Protein AF-A0A2W5YEX3-F1 (afd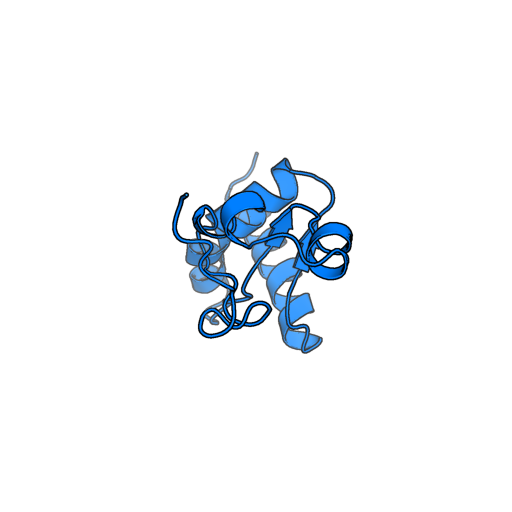b_monomer_lite)

Sequence (97 aa):
MSKEASLRQASRHLGDVLDAGADCLVTPRPLCHLNLDLQQPLAAKVVSRQLGLSGAVPS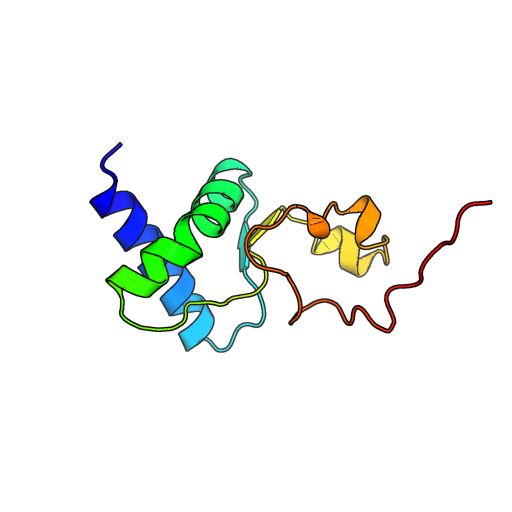PAPRLALRLDPEQLGMSKHVVRPASVIDWSTAVVAARA

Radius of gyration: 14.34 Å; chains: 1; bounding box: 40×33×37 Å

Structure (mmCIF, N/CA/C/O backbone):
data_AF-A0A2W5YEX3-F1
#
_entry.id   AF-A0A2W5YEX3-F1
#
loop_
_atom_site.group_PDB
_atom_site.id
_atom_site.type_symbol
_atom_site.label_atom_id
_atom_site.label_alt_id
_atom_site.label_comp_id
_atom_site.label_asym_id
_atom_site.label_entity_id
_atom_site.label_seq_id
_atom_site.pdbx_PDB_ins_code
_atom_site.Cartn_x
_atom_site.Cartn_y
_atom_site.Cartn_z
_atom_site.occupancy
_atom_site.B_iso_or_equiv
_atom_site.auth_seq_id
_atom_site.auth_comp_id
_atom_site.auth_asym_id
_atom_site.auth_atom_id
_atom_site.pdbx_PDB_model_num
ATOM 1 N N . MET A 1 1 ? 21.020 1.907 -1.509 1.00 60.69 1 MET A N 1
ATOM 2 C CA . MET A 1 1 ? 19.851 1.110 -1.954 1.00 60.69 1 MET A CA 1
ATOM 3 C C . MET A 1 1 ? 19.669 1.307 -3.453 1.00 60.69 1 MET A C 1
ATOM 5 O O . MET A 1 1 ? 19.691 2.452 -3.885 1.00 60.69 1 MET A O 1
ATOM 9 N N . SER A 1 2 ? 19.518 0.238 -4.244 1.00 85.75 2 SER A N 1
ATOM 10 C CA . SER A 1 2 ? 19.244 0.369 -5.685 1.00 85.75 2 SER A CA 1
ATOM 11 C C . SER A 1 2 ? 17.784 0.771 -5.909 1.00 85.75 2 SER A C 1
ATOM 13 O O . SER A 1 2 ? 16.868 0.053 -5.501 1.00 85.75 2 SER A O 1
ATOM 15 N N . LYS A 1 3 ? 17.567 1.927 -6.548 1.00 85.19 3 LYS A N 1
ATOM 16 C CA . LYS A 1 3 ? 16.227 2.458 -6.848 1.00 85.19 3 LYS A CA 1
ATOM 17 C C . LYS A 1 3 ? 15.425 1.500 -7.729 1.00 85.19 3 LYS A C 1
ATOM 19 O O . LYS A 1 3 ? 14.244 1.291 -7.480 1.00 85.19 3 LYS A O 1
ATOM 24 N N . GLU A 1 4 ? 16.069 0.886 -8.718 1.00 87.19 4 GLU A N 1
ATOM 25 C CA . GLU A 1 4 ? 15.420 -0.061 -9.627 1.00 87.19 4 GLU A CA 1
ATOM 26 C C . GLU A 1 4 ? 14.953 -1.322 -8.892 1.00 87.19 4 GLU A C 1
ATOM 28 O O . GLU A 1 4 ? 13.800 -1.726 -9.030 1.00 87.19 4 GLU A O 1
ATOM 33 N N . ALA A 1 5 ? 15.817 -1.908 -8.058 1.00 88.25 5 ALA A N 1
ATOM 34 C CA . ALA A 1 5 ? 15.464 -3.094 -7.280 1.00 88.25 5 ALA A CA 1
ATOM 35 C C . ALA A 1 5 ? 14.293 -2.811 -6.325 1.00 88.25 5 ALA A C 1
ATOM 37 O O . ALA A 1 5 ? 13.368 -3.615 -6.219 1.00 88.25 5 ALA A O 1
ATOM 38 N N . SER A 1 6 ? 14.291 -1.631 -5.692 1.00 87.56 6 SER A N 1
ATOM 39 C CA . SER A 1 6 ? 13.190 -1.188 -4.833 1.00 87.56 6 SER A CA 1
ATOM 40 C C . SER A 1 6 ? 11.874 -1.058 -5.601 1.00 87.56 6 SER A C 1
ATOM 42 O O . SER A 1 6 ? 10.847 -1.545 -5.135 1.00 87.56 6 SER A O 1
ATOM 44 N N . LEU A 1 7 ? 11.903 -0.442 -6.787 1.00 89.38 7 LEU A N 1
ATOM 45 C CA . LEU A 1 7 ? 10.713 -0.271 -7.621 1.00 89.38 7 LEU A CA 1
ATOM 46 C C . LEU A 1 7 ? 10.175 -1.611 -8.125 1.00 89.38 7 LEU A C 1
ATOM 48 O O . LEU A 1 7 ? 8.964 -1.818 -8.102 1.00 89.38 7 LEU A O 1
ATOM 52 N N . ARG A 1 8 ? 11.049 -2.543 -8.525 1.00 88.25 8 ARG A N 1
ATOM 53 C CA . ARG A 1 8 ? 10.640 -3.900 -8.920 1.00 88.25 8 ARG A CA 1
ATOM 54 C C . ARG A 1 8 ? 9.985 -4.650 -7.762 1.00 88.25 8 ARG A C 1
ATOM 56 O O . ARG A 1 8 ? 8.934 -5.252 -7.956 1.00 88.25 8 ARG A O 1
ATOM 63 N N . GLN A 1 9 ? 10.562 -4.577 -6.561 1.00 88.75 9 GLN A N 1
ATOM 64 C CA . GLN A 1 9 ? 9.991 -5.215 -5.374 1.00 88.75 9 GLN A CA 1
ATOM 65 C C . GLN A 1 9 ? 8.617 -4.627 -5.020 1.00 88.75 9 GLN A C 1
ATOM 67 O O . GLN A 1 9 ? 7.669 -5.378 -4.801 1.00 88.75 9 GLN A O 1
ATOM 72 N N . ALA A 1 10 ? 8.487 -3.296 -5.009 1.00 87.81 10 ALA A N 1
ATOM 73 C CA . ALA A 1 10 ? 7.214 -2.630 -4.744 1.00 87.81 10 ALA A CA 1
ATOM 74 C C . ALA A 1 10 ? 6.151 -2.996 -5.788 1.00 87.81 10 ALA A C 1
ATOM 76 O O . ALA A 1 10 ? 5.030 -3.345 -5.429 1.00 87.81 10 ALA A O 1
ATOM 77 N N . SER A 1 11 ? 6.524 -2.987 -7.071 1.00 87.06 11 SER A N 1
ATOM 78 C CA . SER A 1 11 ? 5.617 -3.338 -8.167 1.00 87.06 11 SER A CA 1
ATOM 79 C C . SER A 1 11 ? 5.120 -4.776 -8.061 1.00 87.06 11 SER A C 1
ATOM 81 O O . SER A 1 11 ? 3.942 -5.021 -8.285 1.00 87.06 11 SER A O 1
ATOM 83 N N . ARG A 1 12 ? 5.999 -5.715 -7.689 1.00 89.12 12 ARG A N 1
ATOM 84 C CA . ARG A 1 12 ? 5.630 -7.118 -7.495 1.00 89.12 12 ARG A CA 1
ATOM 85 C C . ARG A 1 12 ? 4.639 -7.282 -6.348 1.00 89.12 12 ARG A C 1
ATOM 87 O O . ARG A 1 12 ? 3.579 -7.843 -6.561 1.00 89.12 12 ARG A O 1
ATOM 94 N N . HIS A 1 13 ? 4.940 -6.739 -5.167 1.00 88.31 13 HIS A N 1
ATOM 95 C CA . HIS A 1 13 ? 4.043 -6.875 -4.014 1.00 88.31 13 HIS A CA 1
ATOM 96 C C . HIS A 1 13 ? 2.672 -6.236 -4.249 1.00 88.31 13 HIS A C 1
ATOM 98 O O . HIS A 1 13 ? 1.661 -6.819 -3.883 1.00 88.31 13 HIS A O 1
ATOM 104 N N . LEU A 1 14 ? 2.625 -5.057 -4.874 1.00 86.56 14 LEU A N 1
ATOM 105 C CA . LEU A 1 14 ? 1.358 -4.415 -5.236 1.00 86.56 14 LEU A CA 1
ATOM 106 C C . LEU A 1 14 ? 0.632 -5.190 -6.346 1.00 86.56 14 LEU A C 1
ATOM 108 O O . LEU A 1 14 ? -0.593 -5.260 -6.352 1.00 86.56 14 LEU A O 1
ATOM 112 N N . GLY A 1 15 ? 1.384 -5.785 -7.271 1.00 86.12 15 GLY A N 1
ATOM 113 C CA . GLY A 1 15 ? 0.847 -6.641 -8.320 1.00 86.12 15 GLY A CA 1
ATOM 114 C C . GLY A 1 15 ? 0.155 -7.880 -7.757 1.00 86.12 15 GLY A C 1
ATOM 115 O O . GLY A 1 15 ? -1.018 -8.097 -8.038 1.00 86.12 15 GLY A O 1
ATOM 116 N N . ASP A 1 16 ? 0.852 -8.614 -6.888 1.00 87.25 16 ASP A N 1
ATOM 117 C CA . ASP A 1 16 ? 0.359 -9.841 -6.254 1.00 87.25 16 ASP A CA 1
ATOM 118 C C . ASP A 1 16 ? -0.946 -9.593 -5.472 1.00 87.25 16 ASP A C 1
ATOM 120 O O . ASP A 1 16 ? -1.867 -10.403 -5.511 1.00 87.25 16 ASP A O 1
ATOM 124 N N . VAL A 1 17 ? -1.052 -8.451 -4.782 1.00 84.19 17 VAL A N 1
ATOM 125 C CA . VAL A 1 17 ? -2.240 -8.075 -3.992 1.00 84.19 17 VAL A CA 1
ATOM 126 C C . VAL A 1 17 ? -3.447 -7.789 -4.892 1.00 84.19 17 VAL A C 1
ATOM 128 O O . VAL A 1 17 ? -4.552 -8.243 -4.601 1.00 84.19 17 VAL A O 1
ATOM 131 N N . LEU A 1 18 ? -3.241 -7.074 -6.001 1.00 81.88 18 LEU A N 1
ATOM 132 C CA . LEU A 1 18 ? -4.288 -6.829 -6.998 1.00 81.88 18 LEU A CA 1
ATOM 133 C C . LEU A 1 18 ? -4.733 -8.118 -7.686 1.00 81.88 18 LEU A C 1
ATOM 135 O O . LEU A 1 18 ? -5.927 -8.325 -7.876 1.00 81.88 18 LEU A O 1
ATOM 139 N N . ASP A 1 19 ? -3.781 -8.975 -8.053 1.00 84.50 19 ASP A N 1
ATOM 140 C CA . ASP A 1 19 ? -4.060 -10.231 -8.752 1.00 84.50 19 ASP A CA 1
ATOM 141 C C . ASP A 1 19 ? -4.802 -11.217 -7.828 1.00 84.50 19 ASP A C 1
ATOM 143 O O . ASP A 1 19 ? -5.593 -12.035 -8.293 1.00 84.50 19 ASP A O 1
ATOM 147 N N . ALA A 1 20 ? -4.615 -11.087 -6.509 1.00 84.94 20 ALA A N 1
ATOM 148 C CA . ALA A 1 20 ? -5.391 -11.780 -5.483 1.00 84.94 20 ALA A CA 1
ATOM 149 C C . ALA A 1 20 ? -6.780 -11.161 -5.211 1.00 84.94 20 ALA A C 1
ATOM 151 O O . ALA A 1 20 ? -7.534 -11.708 -4.408 1.00 84.94 20 ALA A O 1
ATOM 152 N N . GLY A 1 21 ? -7.126 -10.033 -5.845 1.00 77.56 21 GLY A N 1
ATOM 153 C CA . GLY A 1 21 ? -8.405 -9.344 -5.653 1.00 77.56 21 GLY A CA 1
ATOM 154 C C . GLY A 1 21 ? -8.571 -8.705 -4.271 1.00 77.56 21 GLY A C 1
ATOM 155 O O . GLY A 1 21 ? -9.696 -8.565 -3.802 1.00 77.56 21 GLY A O 1
ATOM 156 N N . ALA A 1 22 ? -7.473 -8.360 -3.594 1.00 77.75 22 ALA A N 1
ATOM 157 C CA . ALA A 1 22 ? -7.522 -7.787 -2.253 1.00 77.75 22 ALA A CA 1
ATOM 158 C C . ALA A 1 22 ? -7.803 -6.274 -2.272 1.00 77.75 22 ALA A C 1
ATOM 160 O O . ALA A 1 22 ? -7.228 -5.529 -3.065 1.00 77.75 22 ALA A O 1
ATOM 161 N N . ASP A 1 23 ? -8.625 -5.810 -1.327 1.00 69.38 23 ASP A N 1
ATOM 162 C CA . ASP A 1 23 ? -9.035 -4.402 -1.236 1.00 69.38 23 ASP A CA 1
ATOM 163 C C . ASP A 1 23 ? -7.962 -3.476 -0.639 1.00 69.38 23 ASP A C 1
ATOM 165 O O . ASP A 1 23 ? -8.011 -2.262 -0.851 1.00 69.38 23 ASP A O 1
ATOM 169 N N . CYS A 1 24 ? -7.007 -4.025 0.125 1.00 73.44 24 CYS A N 1
ATOM 170 C CA . CYS A 1 24 ? -5.901 -3.276 0.730 1.00 73.44 24 CYS A CA 1
ATOM 171 C C . CYS A 1 24 ? -4.704 -4.149 1.125 1.00 73.44 24 CYS A C 1
ATOM 173 O O . CYS A 1 24 ? -4.790 -5.376 1.194 1.00 73.44 24 CYS A O 1
ATOM 175 N N . LEU A 1 25 ? -3.584 -3.491 1.445 1.00 77.25 25 LEU A N 1
ATOM 176 C CA . LEU A 1 25 ? -2.363 -4.122 1.939 1.00 77.25 25 LEU A CA 1
ATOM 177 C C . LEU A 1 25 ? -2.001 -3.578 3.328 1.00 77.25 25 LEU A C 1
ATOM 179 O O . LEU A 1 25 ? -1.767 -2.386 3.516 1.00 77.25 25 LEU A O 1
ATOM 183 N N . VAL A 1 26 ? -1.874 -4.456 4.320 1.00 76.88 26 VAL A N 1
ATOM 184 C CA . VAL A 1 26 ? -1.449 -4.063 5.671 1.00 76.88 26 VAL A CA 1
ATOM 185 C C . VAL A 1 26 ? 0.027 -4.380 5.858 1.00 76.88 26 VAL A C 1
ATOM 187 O O . VAL A 1 26 ? 0.461 -5.511 5.649 1.00 76.88 26 VAL A O 1
ATOM 190 N N . THR A 1 27 ? 0.809 -3.392 6.299 1.00 78.38 27 THR A N 1
ATOM 191 C CA . THR A 1 27 ? 2.235 -3.595 6.586 1.00 78.38 27 THR A CA 1
ATOM 192 C C . THR A 1 27 ? 2.567 -3.217 8.029 1.00 78.38 27 THR A C 1
ATOM 194 O O . THR A 1 27 ? 2.346 -2.065 8.409 1.00 78.38 27 THR A O 1
ATOM 197 N N . PRO A 1 28 ? 3.169 -4.120 8.828 1.00 75.38 28 PRO A N 1
ATOM 198 C CA . PRO A 1 28 ? 3.500 -3.831 10.225 1.00 75.38 28 PRO A CA 1
ATOM 199 C C . PRO A 1 28 ? 4.758 -2.965 10.387 1.00 75.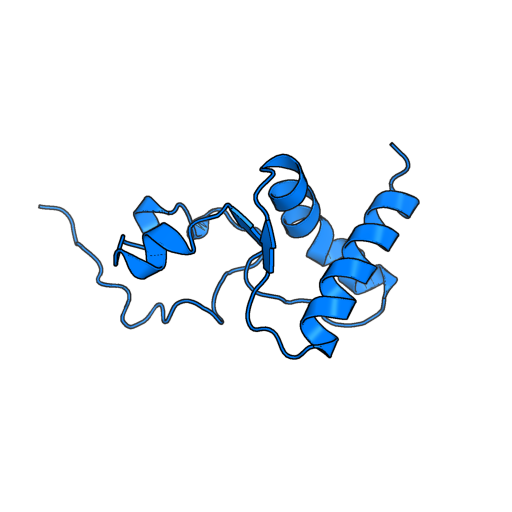38 28 PRO A C 1
ATOM 201 O O . PRO A 1 28 ? 5.007 -2.438 11.467 1.00 75.38 28 PRO A O 1
ATOM 204 N N . ARG A 1 29 ? 5.575 -2.815 9.333 1.00 82.50 29 ARG A N 1
ATOM 205 C CA . ARG A 1 29 ? 6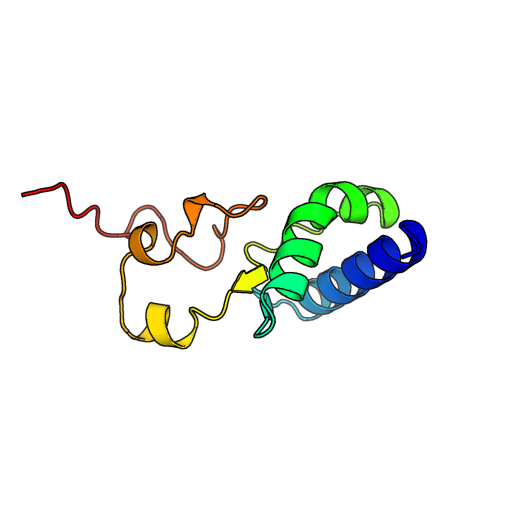.795 -1.995 9.344 1.00 82.50 29 ARG A CA 1
ATOM 206 C C . ARG A 1 29 ? 6.530 -0.614 8.728 1.00 82.50 29 ARG A C 1
ATOM 208 O O . ARG A 1 29 ? 6.292 -0.561 7.520 1.00 82.50 29 ARG A O 1
ATOM 215 N N . PRO A 1 30 ? 6.684 0.495 9.481 1.00 78.31 30 PRO A N 1
ATOM 216 C CA . PRO A 1 30 ? 6.439 1.850 8.973 1.00 78.31 30 PRO A CA 1
ATOM 217 C C . PRO A 1 30 ? 7.267 2.222 7.736 1.00 78.31 30 PRO A C 1
ATOM 219 O O . PRO A 1 30 ? 6.789 2.910 6.844 1.00 78.31 30 PRO A O 1
ATOM 222 N N . LEU A 1 31 ? 8.504 1.728 7.636 1.00 85.62 31 LEU A N 1
ATOM 223 C CA . LEU A 1 31 ? 9.343 1.985 6.459 1.00 85.62 31 LEU A CA 1
ATOM 224 C C . LEU A 1 31 ? 8.873 1.218 5.218 1.00 85.62 31 LEU A C 1
ATOM 226 O O . LEU A 1 31 ? 9.021 1.708 4.102 1.00 85.62 31 LEU A O 1
ATOM 230 N N . CYS A 1 32 ? 8.298 0.026 5.396 1.00 84.94 32 CYS A N 1
ATOM 231 C CA . CYS A 1 32 ? 7.719 -0.733 4.287 1.00 84.94 32 CYS A CA 1
ATOM 232 C C . CYS A 1 32 ? 6.448 -0.058 3.779 1.00 84.94 32 CYS A C 1
ATOM 234 O O . CYS A 1 32 ? 6.287 0.068 2.569 1.00 84.94 32 CYS A O 1
ATOM 236 N N . HIS A 1 33 ? 5.608 0.416 4.705 1.00 84.19 33 HIS A N 1
ATOM 237 C CA . HIS A 1 33 ? 4.445 1.248 4.408 1.00 84.19 33 HIS A CA 1
ATOM 238 C C . HIS A 1 33 ? 4.838 2.449 3.544 1.00 84.19 33 HIS A C 1
ATOM 240 O O . HIS A 1 33 ? 4.384 2.566 2.408 1.00 84.19 33 HIS A O 1
ATOM 246 N N . LEU A 1 34 ? 5.765 3.267 4.052 1.00 82.62 34 LEU A N 1
ATOM 247 C CA . LEU A 1 34 ? 6.210 4.486 3.386 1.00 82.62 34 LEU A CA 1
ATOM 248 C C . LEU A 1 34 ? 6.785 4.194 1.999 1.00 82.62 34 LEU A C 1
ATOM 250 O O . LEU A 1 34 ? 6.470 4.882 1.034 1.00 82.62 34 LEU A O 1
ATOM 254 N N . ASN A 1 35 ? 7.625 3.162 1.885 1.00 86.81 35 ASN A N 1
ATOM 255 C CA . ASN A 1 35 ? 8.226 2.804 0.608 1.00 86.81 35 ASN A CA 1
ATOM 256 C C . ASN A 1 35 ? 7.167 2.396 -0.423 1.00 86.81 35 ASN A C 1
ATOM 258 O O . ASN A 1 35 ? 7.248 2.825 -1.569 1.00 86.81 35 ASN A O 1
ATOM 262 N N . LEU A 1 36 ? 6.193 1.571 -0.034 1.00 86.31 36 LEU A N 1
ATOM 263 C CA . LEU A 1 36 ? 5.148 1.107 -0.943 1.00 86.31 36 LEU A CA 1
ATOM 264 C C . LEU A 1 36 ? 4.212 2.246 -1.352 1.00 86.31 36 LEU A C 1
ATOM 266 O O . LEU A 1 36 ? 3.914 2.353 -2.535 1.00 86.31 36 LEU A O 1
ATOM 270 N N . ASP A 1 37 ? 3.817 3.113 -0.418 1.00 84.88 37 ASP A N 1
ATOM 271 C CA . ASP A 1 37 ? 2.931 4.257 -0.670 1.00 84.88 37 ASP A CA 1
ATOM 272 C C . ASP A 1 37 ? 3.588 5.306 -1.589 1.00 84.88 37 ASP A C 1
ATOM 274 O O . ASP A 1 37 ? 3.039 5.663 -2.632 1.00 84.88 37 ASP A O 1
ATOM 278 N N . LEU A 1 38 ? 4.827 5.720 -1.288 1.00 84.44 38 LEU A N 1
ATOM 279 C CA . LEU A 1 38 ? 5.564 6.693 -2.107 1.00 84.44 38 LEU A CA 1
ATOM 280 C C . LEU A 1 38 ? 5.902 6.162 -3.507 1.00 84.44 38 LEU A C 1
ATOM 282 O O . LEU A 1 38 ? 6.001 6.939 -4.460 1.00 84.44 38 LEU A O 1
ATOM 286 N N . GLN A 1 39 ? 6.155 4.856 -3.642 1.00 88.50 39 GLN A N 1
ATOM 287 C CA . GLN A 1 39 ? 6.611 4.278 -4.904 1.00 88.50 39 GLN A CA 1
ATOM 288 C C . GLN A 1 39 ? 5.476 3.916 -5.856 1.00 88.50 39 GLN A C 1
ATOM 290 O O . GLN A 1 39 ? 5.776 3.760 -7.038 1.00 88.50 39 GLN A O 1
ATOM 295 N N . GLN A 1 40 ? 4.209 3.840 -5.423 1.00 84.94 40 GLN A N 1
ATOM 296 C CA . GLN A 1 40 ? 3.102 3.440 -6.309 1.00 84.94 40 GLN A CA 1
ATOM 297 C C . GLN A 1 40 ? 3.046 4.225 -7.634 1.00 84.94 40 GLN A C 1
ATOM 299 O O . GLN A 1 40 ? 2.942 3.584 -8.684 1.00 84.94 40 GLN A O 1
ATOM 304 N N . PRO A 1 41 ? 3.198 5.569 -7.658 1.00 84.12 41 PRO A N 1
ATOM 305 C CA . PRO A 1 41 ? 3.124 6.330 -8.908 1.00 84.12 41 PRO A CA 1
ATOM 306 C C . PRO A 1 41 ? 4.250 5.998 -9.894 1.00 84.12 41 PRO A C 1
ATOM 308 O O . PRO A 1 41 ? 4.074 6.097 -11.107 1.00 84.12 41 PRO A O 1
ATOM 311 N N . LEU A 1 42 ? 5.427 5.626 -9.384 1.00 84.62 42 LEU A N 1
ATOM 312 C CA . LEU A 1 42 ? 6.580 5.244 -10.201 1.00 84.62 42 LEU A CA 1
ATOM 313 C C . LEU A 1 42 ? 6.527 3.761 -10.579 1.00 84.62 42 LEU A C 1
ATOM 315 O O . LEU A 1 42 ? 6.808 3.416 -11.721 1.00 84.62 42 LEU A O 1
ATOM 319 N N . ALA A 1 43 ? 6.125 2.901 -9.648 1.00 85.00 43 ALA A N 1
ATOM 320 C CA . ALA A 1 43 ? 5.932 1.473 -9.853 1.00 85.00 43 ALA A CA 1
ATOM 321 C C . ALA A 1 43 ? 4.893 1.207 -10.951 1.00 85.00 43 ALA A C 1
ATOM 323 O O . ALA A 1 43 ? 5.166 0.440 -11.869 1.00 85.00 43 ALA A O 1
ATOM 324 N N . ALA A 1 44 ? 3.765 1.929 -10.947 1.00 82.62 44 ALA A N 1
ATOM 325 C CA . ALA A 1 44 ? 2.730 1.812 -11.978 1.00 82.62 44 ALA A CA 1
ATOM 326 C C . ALA A 1 44 ? 3.270 2.065 -13.398 1.00 82.62 44 ALA A C 1
ATOM 328 O O . ALA A 1 44 ? 2.857 1.406 -14.351 1.00 82.62 44 ALA A O 1
ATOM 329 N N . LYS A 1 45 ? 4.249 2.972 -13.539 1.00 82.25 45 LYS A N 1
ATOM 330 C CA . LYS A 1 45 ? 4.928 3.238 -14.818 1.00 82.25 45 LYS A CA 1
ATOM 331 C C . LYS A 1 45 ? 5.864 2.100 -15.224 1.00 82.25 45 LYS A C 1
ATOM 333 O O . LYS A 1 45 ? 5.959 1.798 -16.405 1.00 82.25 45 LYS A O 1
ATOM 338 N N . VAL A 1 46 ? 6.538 1.465 -14.264 1.00 82.31 46 VAL A N 1
ATOM 339 C CA 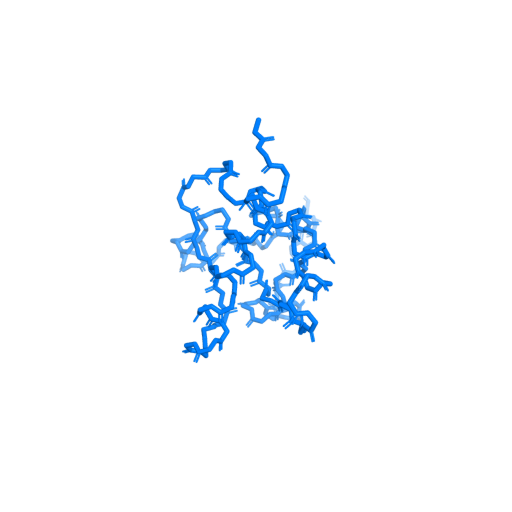. VAL A 1 46 ? 7.464 0.347 -14.524 1.00 82.31 46 VAL A CA 1
ATOM 340 C C . VAL A 1 46 ? 6.717 -0.886 -15.029 1.00 82.31 46 VAL A C 1
ATOM 342 O O . VAL A 1 46 ? 7.192 -1.550 -15.943 1.00 82.31 46 VAL A O 1
ATOM 345 N N . VAL A 1 47 ? 5.544 -1.181 -14.466 1.00 80.12 47 VAL A N 1
ATOM 346 C CA . VAL A 1 47 ? 4.737 -2.351 -14.855 1.00 80.12 47 VAL A CA 1
ATOM 347 C C . VAL A 1 47 ? 3.611 -2.036 -15.843 1.00 80.12 47 VAL A C 1
ATOM 349 O O . VAL A 1 47 ? 2.838 -2.928 -16.172 1.00 80.12 47 VAL A O 1
ATOM 352 N N . SER A 1 48 ? 3.516 -0.791 -16.327 1.00 79.00 48 SER A N 1
ATOM 353 C CA . SER A 1 48 ? 2.495 -0.329 -17.288 1.00 79.00 48 SER A CA 1
ATOM 354 C C . SER A 1 48 ? 1.059 -0.745 -16.930 1.00 79.00 48 SER A C 1
ATOM 356 O O . SER A 1 48 ? 0.233 -0.998 -17.803 1.00 79.00 48 SER A O 1
ATOM 358 N N . ARG A 1 49 ? 0.750 -0.810 -15.630 1.00 77.38 49 ARG A N 1
ATOM 359 C CA . ARG A 1 49 ? -0.585 -1.106 -15.096 1.00 77.38 49 ARG A CA 1
ATOM 360 C C . ARG A 1 49 ? -0.878 -0.172 -13.938 1.00 77.38 49 ARG A C 1
ATOM 362 O O . ARG A 1 49 ? 0.031 0.210 -13.198 1.00 77.38 49 ARG A O 1
ATOM 369 N N . GLN A 1 50 ? -2.146 0.183 -13.752 1.00 69.81 50 GLN A N 1
ATOM 370 C CA . GLN A 1 50 ? -2.535 0.890 -12.539 1.00 69.81 50 GLN A CA 1
ATOM 371 C C . GLN A 1 50 ? -2.359 -0.049 -11.347 1.00 69.81 50 GLN A C 1
ATOM 373 O O . GLN A 1 50 ? -2.963 -1.113 -11.278 1.00 69.81 50 GLN A O 1
ATOM 378 N N . LEU A 1 51 ? -1.500 0.361 -10.418 1.00 71.56 51 LEU A N 1
ATOM 379 C CA . LEU A 1 51 ? -1.254 -0.348 -9.167 1.00 71.56 51 LEU A CA 1
ATOM 380 C C . LEU A 1 51 ? -2.098 0.197 -8.013 1.00 71.56 51 LEU A C 1
ATOM 382 O O . LEU A 1 51 ? -1.739 -0.082 -6.881 1.00 71.56 51 LEU A O 1
ATOM 386 N N . GLY A 1 52 ? -3.142 0.992 -8.300 1.00 61.16 52 GLY A N 1
ATOM 387 C CA . GLY A 1 52 ? -3.915 1.847 -7.382 1.00 61.16 52 GLY A CA 1
ATOM 388 C C . GLY A 1 52 ? -4.658 1.129 -6.250 1.00 61.16 52 GLY A C 1
ATOM 389 O O . GLY A 1 52 ? -5.845 1.353 -6.044 1.00 61.16 52 GLY A O 1
ATOM 390 N N . LEU A 1 53 ? -3.946 0.292 -5.505 1.00 60.47 53 LEU A N 1
ATOM 391 C CA . LEU A 1 53 ? -4.314 -0.261 -4.224 1.00 60.47 53 LEU A CA 1
ATOM 392 C C . LEU A 1 53 ? -4.284 0.874 -3.217 1.00 60.47 53 LEU A C 1
ATOM 394 O O . LEU A 1 53 ? -3.233 1.308 -2.734 1.00 60.47 53 LEU A O 1
ATOM 398 N N . SER A 1 54 ? -5.487 1.337 -2.922 1.00 50.22 54 SER A N 1
ATOM 399 C CA . SER A 1 54 ? -5.824 2.104 -1.741 1.00 50.22 54 SER A CA 1
ATOM 400 C C . SER A 1 54 ? -5.208 1.465 -0.495 1.00 50.22 54 SER A C 1
ATOM 402 O O . SER A 1 54 ? -5.669 0.446 0.008 1.00 50.22 54 SER A O 1
ATOM 404 N N . GLY A 1 55 ? -4.159 2.102 0.017 1.00 50.28 55 GLY A N 1
ATOM 405 C CA . GLY A 1 55 ? -3.602 1.798 1.323 1.00 50.28 55 GLY A CA 1
ATOM 406 C C . GLY A 1 55 ? -2.689 0.576 1.339 1.00 50.28 55 GLY A C 1
ATOM 407 O O . GLY A 1 55 ? -3.105 -0.530 1.675 1.00 50.28 55 GLY A O 1
ATOM 408 N N . ALA A 1 56 ? -1.386 0.824 1.182 1.00 46.72 56 ALA A N 1
ATOM 409 C CA . ALA A 1 56 ? -0.522 0.346 2.250 1.00 46.72 56 ALA A CA 1
ATOM 410 C C . ALA A 1 56 ? -1.040 1.060 3.501 1.00 46.72 56 ALA A C 1
ATOM 412 O O . ALA A 1 56 ? -1.045 2.285 3.531 1.00 46.72 56 ALA A O 1
ATOM 413 N N . VAL A 1 57 ? -1.581 0.341 4.474 1.00 47.88 57 VAL A N 1
ATOM 414 C CA . VAL A 1 57 ? -2.126 0.948 5.690 1.00 47.88 57 VAL A CA 1
ATOM 415 C C . VAL A 1 57 ? -1.132 0.685 6.826 1.00 47.88 57 VAL A C 1
ATOM 417 O O . VAL A 1 57 ? -0.714 -0.469 6.992 1.00 47.88 57 VAL A O 1
ATOM 420 N N . PRO A 1 58 ? -0.701 1.694 7.611 1.00 40.88 58 PRO A N 1
ATOM 421 C CA . PRO A 1 58 ? 0.190 1.464 8.737 1.00 40.88 58 PRO A CA 1
ATOM 422 C C . PRO A 1 58 ? -0.648 0.854 9.855 1.00 40.88 58 PRO A C 1
ATOM 424 O O . PRO A 1 58 ? -1.262 1.586 10.619 1.00 40.88 58 PRO A O 1
ATOM 427 N N . SER A 1 59 ? -0.770 -0.477 9.879 1.00 40.28 59 SER A N 1
ATOM 428 C CA . SER A 1 59 ? -1.570 -1.263 10.832 1.00 40.28 59 SER A CA 1
ATOM 429 C C . SER A 1 59 ? -2.644 -0.476 11.609 1.00 40.28 59 SER A C 1
ATOM 431 O O . SER A 1 59 ? -2.492 -0.257 12.818 1.00 40.28 59 SER A O 1
ATOM 433 N N . PRO A 1 60 ? -3.759 -0.063 10.980 1.00 50.84 60 PRO A N 1
ATOM 434 C CA . PRO A 1 60 ? -4.945 0.312 11.712 1.00 50.84 60 PRO A CA 1
ATOM 435 C C . PRO A 1 60 ? -6.011 -0.765 11.575 1.00 50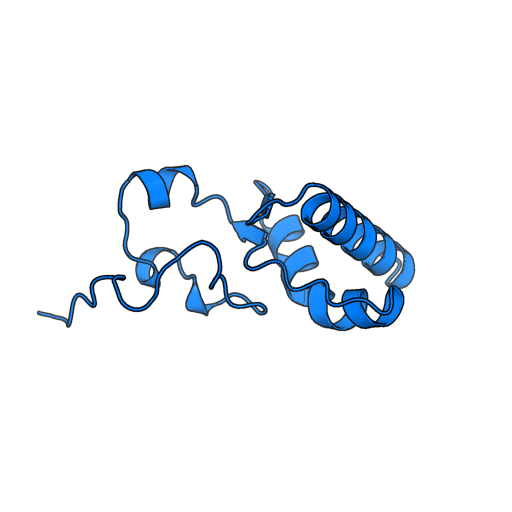.84 60 PRO A C 1
ATOM 437 O O . PRO A 1 60 ? -7.096 -0.528 12.060 1.00 50.84 60 PRO A O 1
ATOM 440 N N . ALA A 1 61 ? -5.746 -1.935 10.976 1.00 53.72 61 ALA A N 1
ATOM 441 C CA . ALA A 1 61 ? -6.743 -3.004 10.881 1.00 53.72 61 ALA A CA 1
ATOM 442 C C . ALA A 1 61 ? -7.423 -3.306 12.239 1.00 53.72 61 ALA A C 1
ATOM 444 O O . ALA A 1 61 ? -8.651 -3.358 12.272 1.00 53.72 61 ALA A O 1
ATOM 445 N N . PRO A 1 62 ? -6.702 -3.346 13.384 1.00 53.72 62 PRO A N 1
ATOM 446 C CA . PRO A 1 62 ? -7.360 -3.436 14.689 1.00 53.72 62 PRO A CA 1
ATOM 447 C C . PRO A 1 62 ? -8.148 -2.169 15.056 1.00 53.72 62 PRO A C 1
ATOM 449 O O . PRO A 1 62 ? -9.218 -2.248 15.633 1.00 53.72 62 PRO A O 1
ATOM 452 N N . ARG A 1 63 ? -7.641 -0.981 14.718 1.00 49.81 63 ARG A N 1
ATOM 453 C CA . ARG A 1 63 ? -8.239 0.321 15.060 1.00 49.81 63 ARG A CA 1
ATOM 454 C C . ARG A 1 63 ? -9.470 0.701 14.226 1.00 49.81 63 ARG A C 1
ATOM 456 O O . ARG A 1 63 ? -10.380 1.325 14.757 1.00 49.81 63 ARG A O 1
ATOM 463 N N . LEU A 1 64 ? -9.517 0.294 12.961 1.00 56.09 64 LEU A N 1
ATOM 464 C CA . LEU A 1 64 ? -10.680 0.399 12.082 1.00 56.09 64 LEU A CA 1
ATOM 465 C C . LEU A 1 64 ? -11.788 -0.536 12.591 1.00 56.09 64 LEU A C 1
ATOM 467 O O . LEU A 1 64 ? -12.944 -0.135 12.673 1.00 56.09 64 LEU A O 1
ATOM 471 N N . ALA A 1 65 ? -11.417 -1.744 13.040 1.00 59.34 65 ALA A N 1
ATOM 472 C CA . ALA A 1 65 ? -12.331 -2.662 13.722 1.00 59.34 65 ALA A CA 1
ATOM 473 C C . ALA A 1 65 ? -12.841 -2.105 15.068 1.00 59.34 65 ALA A C 1
ATOM 475 O O . ALA A 1 65 ? -13.970 -2.388 15.462 1.00 59.34 65 ALA A O 1
ATOM 476 N N . LEU A 1 66 ? -12.050 -1.256 15.736 1.00 57.50 66 LEU A N 1
ATOM 477 C CA . LEU A 1 66 ? -12.439 -0.507 16.939 1.00 57.50 66 LEU A CA 1
ATOM 478 C C . LEU A 1 66 ? -13.225 0.791 16.642 1.00 57.50 66 LEU A C 1
ATOM 480 O O . LEU A 1 66 ? -13.477 1.554 17.571 1.00 57.50 66 LEU A O 1
ATOM 484 N N . ARG A 1 67 ? -13.631 1.041 15.384 1.00 61.91 67 ARG A N 1
ATOM 485 C CA . ARG A 1 67 ? -14.400 2.226 14.940 1.00 61.91 67 ARG A CA 1
ATOM 486 C C . ARG A 1 67 ? -13.743 3.579 15.253 1.00 61.91 67 ARG A C 1
ATOM 488 O O . ARG A 1 67 ? -14.433 4.541 15.570 1.00 61.91 67 ARG A O 1
ATOM 495 N N . LEU A 1 68 ? -12.417 3.663 15.173 1.00 62.25 68 LEU A N 1
ATOM 496 C CA . LEU A 1 68 ? -11.720 4.946 15.300 1.00 62.25 68 LEU A CA 1
ATOM 497 C C . LEU A 1 68 ? -11.838 5.777 14.017 1.00 62.25 68 LEU A C 1
ATOM 499 O O . LEU A 1 68 ? -11.773 5.231 12.912 1.00 62.25 68 LEU A O 1
ATOM 503 N N . ASP A 1 69 ? -11.968 7.095 14.172 1.00 66.12 69 ASP A N 1
ATOM 504 C CA . ASP A 1 69 ? -12.199 8.014 13.056 1.00 66.12 69 ASP A CA 1
ATOM 505 C C . ASP A 1 69 ? -11.013 8.062 12.068 1.00 66.12 69 ASP A C 1
ATOM 507 O O . ASP A 1 69 ? -9.849 8.103 12.490 1.00 66.12 69 ASP A O 1
ATOM 511 N N . PRO A 1 70 ? -11.259 8.137 10.742 1.00 64.62 70 PRO A N 1
ATOM 512 C CA . PRO A 1 70 ? -10.202 8.191 9.723 1.00 64.62 70 PRO A CA 1
ATOM 513 C C . PRO A 1 70 ? -9.193 9.339 9.894 1.00 64.62 70 PRO A C 1
ATOM 515 O O . PRO A 1 70 ? -8.024 9.190 9.518 1.00 64.62 70 PRO A O 1
ATOM 518 N N . GLU A 1 71 ? -9.611 10.467 10.482 1.00 66.31 71 GLU A N 1
ATOM 519 C CA . GLU A 1 71 ? -8.717 11.581 10.829 1.00 66.31 71 GLU A CA 1
ATOM 520 C C . GLU A 1 71 ? -7.711 11.195 11.919 1.00 66.31 71 GLU A C 1
ATOM 522 O O . GLU A 1 71 ? -6.517 11.476 11.785 1.00 66.31 71 GLU A O 1
ATOM 527 N N . GLN A 1 72 ? -8.160 10.484 12.958 1.00 66.25 72 GLN A N 1
ATOM 528 C CA . GLN A 1 72 ? -7.301 10.007 14.048 1.00 66.25 72 GLN A CA 1
ATOM 529 C C . GLN A 1 72 ? -6.292 8.961 13.562 1.00 66.25 72 GLN A C 1
ATOM 531 O O . GLN A 1 72 ? -5.195 8.835 14.107 1.00 66.25 72 GLN A O 1
ATOM 536 N N . LEU A 1 73 ? -6.642 8.235 12.500 1.00 68.62 73 LEU A N 1
ATOM 537 C CA . LEU A 1 73 ? -5.776 7.252 11.852 1.00 68.62 73 LEU A CA 1
ATOM 538 C C . LEU A 1 73 ? -4.809 7.872 10.832 1.00 68.62 73 LEU A C 1
ATOM 540 O O . LEU A 1 73 ? -3.973 7.161 10.276 1.00 68.62 73 LEU A O 1
ATOM 544 N N . GLY A 1 74 ? -4.895 9.184 10.583 1.00 69.62 74 GLY A N 1
ATOM 545 C CA . GLY A 1 74 ? -4.016 9.883 9.648 1.00 69.62 74 GLY A CA 1
ATOM 546 C C . GLY A 1 74 ? -4.194 9.435 8.196 1.00 69.62 74 GLY A C 1
ATOM 547 O O . GLY A 1 74 ? -3.252 9.533 7.410 1.00 69.62 74 GLY A O 1
ATOM 548 N N . MET A 1 75 ? -5.383 8.947 7.825 1.00 72.56 75 MET A N 1
ATOM 549 C CA . MET A 1 75 ? -5.646 8.375 6.497 1.00 72.56 75 MET A CA 1
ATOM 550 C C . MET A 1 75 ? -5.452 9.383 5.357 1.00 72.56 75 MET A C 1
ATOM 552 O O . MET A 1 75 ? -5.106 8.987 4.246 1.00 72.56 75 MET A O 1
ATOM 556 N N . SER A 1 76 ? -5.570 10.681 5.646 1.00 69.62 76 SER A N 1
ATOM 557 C CA . SER A 1 76 ? -5.302 11.793 4.724 1.00 69.62 76 SER A CA 1
ATOM 558 C C . SER A 1 76 ? -3.827 11.973 4.341 1.00 69.62 76 SER A C 1
ATOM 560 O O . SER A 1 76 ? -3.537 12.729 3.418 1.00 69.62 76 SER A O 1
ATOM 562 N N . LYS A 1 77 ? -2.894 11.297 5.024 1.00 74.44 77 LYS A N 1
ATOM 563 C CA . LYS A 1 77 ? -1.444 11.418 4.788 1.00 74.44 77 LYS A CA 1
ATOM 564 C C . LYS A 1 77 ? -0.898 10.436 3.745 1.00 74.44 77 LYS A C 1
ATOM 566 O O . LYS A 1 77 ? 0.283 10.519 3.423 1.00 74.44 77 LYS A O 1
ATOM 571 N N . HIS A 1 78 ? -1.722 9.513 3.249 1.00 73.75 78 HIS A N 1
ATOM 572 C CA . HIS A 1 78 ? -1.315 8.545 2.229 1.00 73.75 78 HIS A CA 1
ATOM 573 C C . HIS A 1 78 ? -1.213 9.213 0.856 1.00 73.75 78 HIS A C 1
ATOM 575 O O . HIS A 1 78 ? -2.089 9.991 0.474 1.00 73.75 78 HIS A O 1
ATOM 581 N N . VAL A 1 79 ? -0.171 8.871 0.097 1.00 76.31 79 VAL A N 1
ATOM 582 C CA . VAL A 1 79 ? 0.005 9.302 -1.298 1.00 76.31 79 VAL A CA 1
ATOM 583 C C . VAL A 1 79 ? -1.118 8.763 -2.171 1.00 76.31 79 VAL A C 1
ATOM 585 O O . VAL A 1 79 ? -1.613 9.473 -3.049 1.00 76.31 79 VAL A O 1
ATOM 588 N N . VAL A 1 80 ? -1.555 7.530 -1.912 1.00 70.12 80 VAL A N 1
ATOM 589 C CA . VAL A 1 80 ? -2.730 6.947 -2.561 1.00 70.12 80 VAL A CA 1
ATOM 590 C C . VAL A 1 80 ? -3.876 6.872 -1.562 1.00 70.12 80 VAL A C 1
ATOM 592 O O . VAL A 1 80 ? -3.793 6.197 -0.537 1.00 70.12 80 VAL A O 1
ATOM 595 N N . ARG A 1 81 ? -4.969 7.585 -1.865 1.00 66.50 81 ARG A N 1
ATOM 596 C CA . ARG A 1 81 ? -6.156 7.643 -1.002 1.00 66.50 81 ARG A CA 1
ATOM 597 C C . ARG A 1 81 ? -6.692 6.235 -0.724 1.00 66.50 81 ARG A C 1
ATOM 599 O O . ARG A 1 81 ? -6.869 5.489 -1.684 1.00 66.50 81 ARG A O 1
ATOM 606 N N . PRO A 1 82 ? -7.017 5.881 0.532 1.00 61.53 82 PRO A N 1
ATOM 607 C CA . PRO A 1 82 ? -7.613 4.595 0.877 1.00 61.53 82 PRO A CA 1
ATOM 608 C C . PRO A 1 82 ? -9.143 4.627 0.680 1.00 61.53 82 PRO A C 1
ATOM 610 O O . PRO A 1 82 ? -9.906 4.598 1.640 1.00 61.53 82 PRO A O 1
ATOM 613 N N . ALA A 1 83 ? -9.602 4.780 -0.563 1.00 58.78 83 ALA A N 1
ATOM 614 C CA . ALA A 1 83 ? -11.019 4.901 -0.909 1.00 58.78 83 ALA A CA 1
ATOM 615 C C . ALA A 1 83 ? -11.753 3.549 -0.997 1.00 58.78 83 ALA A C 1
ATOM 617 O O . ALA A 1 83 ? -12.969 3.529 -0.867 1.00 58.78 83 ALA A O 1
ATOM 618 N N . SER A 1 84 ? -11.042 2.429 -1.187 1.00 60.84 84 SER A N 1
ATOM 619 C CA . SER A 1 84 ? -11.653 1.085 -1.237 1.00 60.84 84 SER A CA 1
ATOM 620 C C . SER A 1 84 ? -12.064 0.538 0.135 1.00 60.84 84 SER A C 1
ATOM 622 O O . SER A 1 84 ? -12.952 -0.301 0.217 1.00 60.84 84 SER A O 1
ATOM 624 N N . VAL A 1 85 ? -11.422 1.000 1.215 1.00 60.25 85 VAL A N 1
ATOM 625 C CA . VAL A 1 85 ? -11.589 0.442 2.574 1.00 60.25 85 VAL A CA 1
ATOM 626 C C . VAL A 1 85 ? -12.461 1.327 3.464 1.00 60.25 85 VAL A C 1
ATOM 628 O O . VAL A 1 85 ? -12.996 0.869 4.470 1.00 60.25 85 VAL A O 1
ATOM 631 N N . ILE A 1 86 ? -12.579 2.611 3.127 1.00 60.91 86 ILE A N 1
ATOM 632 C CA . ILE A 1 86 ? -13.308 3.599 3.918 1.00 60.91 86 ILE A CA 1
ATOM 633 C C . ILE A 1 86 ? -14.312 4.280 3.000 1.00 60.91 86 ILE A C 1
ATOM 635 O O . ILE A 1 86 ? -13.928 4.960 2.048 1.00 60.91 86 ILE A O 1
ATOM 639 N N . ASP A 1 87 ? -15.594 4.135 3.324 1.00 60.97 87 ASP A N 1
ATOM 640 C CA . ASP A 1 87 ? -16.625 4.994 2.764 1.00 60.97 87 ASP A CA 1
ATOM 641 C C . ASP A 1 87 ? -16.530 6.373 3.428 1.00 60.97 87 ASP A C 1
ATOM 643 O O . ASP A 1 87 ? -16.944 6.603 4.565 1.00 60.97 87 ASP A O 1
ATOM 647 N N . TRP A 1 88 ? -15.937 7.308 2.695 1.00 55.56 88 TRP A N 1
ATOM 648 C CA . TRP A 1 88 ? -15.747 8.682 3.141 1.00 55.56 88 TRP A CA 1
ATOM 649 C C . TRP A 1 88 ? -17.060 9.469 3.263 1.00 55.56 88 TRP A C 1
ATOM 651 O O . TRP A 1 88 ? -17.043 10.550 3.842 1.00 55.56 88 TRP A O 1
ATOM 661 N N . SER A 1 89 ? -18.184 8.951 2.747 1.00 54.94 89 SER A N 1
ATOM 662 C CA . SER A 1 89 ? -19.507 9.561 2.933 1.00 54.94 89 SER A CA 1
ATOM 663 C C . SER A 1 89 ? -20.146 9.214 4.284 1.00 54.94 89 SER A C 1
ATOM 665 O O . SER A 1 89 ? -20.943 9.995 4.800 1.00 54.94 89 SER A O 1
ATOM 667 N N . THR A 1 90 ? -19.760 8.082 4.882 1.00 48.34 90 THR A N 1
ATOM 668 C CA . THR A 1 90 ? -20.243 7.606 6.190 1.00 48.34 90 THR A CA 1
ATOM 669 C C . THR A 1 90 ? -19.206 7.720 7.303 1.00 48.34 90 THR A C 1
ATOM 671 O O . THR A 1 90 ? -19.545 7.526 8.472 1.00 48.34 90 THR A O 1
ATOM 674 N N . ALA A 1 91 ? -17.962 8.077 6.974 1.00 54.12 91 ALA A N 1
ATOM 675 C CA . ALA A 1 91 ? -16.965 8.511 7.943 1.00 54.12 91 ALA A CA 1
ATOM 676 C C . ALA A 1 91 ? -17.510 9.728 8.708 1.00 54.12 91 ALA A C 1
ATOM 678 O O . ALA A 1 91 ? -17.554 10.841 8.184 1.00 54.12 91 ALA A O 1
ATOM 679 N N . VAL A 1 92 ? -17.990 9.482 9.928 1.00 41.16 92 VAL A N 1
ATOM 680 C CA . VAL A 1 92 ? -18.655 10.473 10.772 1.00 41.16 92 VAL A CA 1
ATOM 681 C C . VAL A 1 92 ? -17.702 11.643 10.985 1.00 41.16 92 VAL A C 1
ATOM 683 O O . VAL A 1 92 ? -16.688 11.538 11.666 1.00 41.16 92 VAL A O 1
ATOM 686 N N . VAL A 1 93 ? -18.028 12.779 10.374 1.00 45.00 93 VAL A N 1
ATOM 687 C CA . VAL A 1 93 ? -17.364 14.048 10.650 1.00 45.00 93 VAL A CA 1
ATOM 688 C C . VAL A 1 93 ? -17.771 14.438 12.066 1.00 45.00 93 VAL A C 1
ATOM 690 O O . VAL A 1 93 ? -18.831 15.028 12.273 1.00 45.00 93 VAL A O 1
ATOM 693 N N . ALA A 1 94 ? -16.944 14.100 13.055 1.00 40.94 94 ALA A N 1
ATOM 694 C CA . ALA A 1 94 ? -16.980 14.764 14.348 1.00 40.94 94 ALA A CA 1
ATOM 695 C C . ALA A 1 94 ? -16.526 16.215 14.128 1.00 40.94 94 ALA A C 1
ATOM 697 O O . ALA A 1 94 ? -15.369 16.585 14.328 1.00 40.94 94 ALA A O 1
ATOM 698 N N . ALA A 1 95 ? -17.455 17.038 13.639 1.00 36.66 95 ALA A N 1
ATOM 699 C CA . ALA A 1 95 ? -17.339 18.477 13.711 1.00 36.66 95 ALA A CA 1
ATOM 700 C C . ALA A 1 95 ? -17.098 18.827 15.183 1.00 36.66 95 ALA A C 1
ATOM 702 O O . ALA A 1 95 ? -17.872 18.452 16.061 1.00 36.66 95 ALA A O 1
ATOM 703 N N . ARG A 1 96 ? -15.957 19.473 15.412 1.00 35.66 96 ARG A N 1
ATOM 704 C CA . ARG A 1 96 ? -15.465 19.961 16.698 1.00 35.66 96 ARG A CA 1
ATOM 705 C C . ARG A 1 96 ? -16.597 20.519 17.574 1.00 35.66 96 ARG A C 1
ATOM 707 O O . ARG A 1 96 ? -17.298 21.431 17.138 1.00 35.66 96 ARG A O 1
ATOM 714 N N . ALA A 1 97 ? -16.703 20.001 18.797 1.00 34.44 97 ALA A N 1
ATOM 715 C CA . ALA A 1 97 ? -17.122 20.789 19.954 1.00 34.44 97 ALA A CA 1
ATOM 716 C C . ALA A 1 97 ? -15.879 21.442 20.572 1.00 34.44 97 ALA A C 1
ATOM 718 O O . ALA A 1 97 ? -14.804 20.795 20.526 1.00 34.44 97 ALA A O 1
#

Foldseek 3Di:
DDPVVLLVVLLVVLVVCVVVVHLAAEDCDPVVQVSNQVNQVVSCVVVVHRSQRQDPQNPCPVVVVVVDACVVSVQVVGSRRSCSPDDPVPRDPPPDD

Secondary structure (DSSP, 8-state):
--HHHHHHHHHHHHHHHHHTT-S-EEESSHHHHHHHHHHHHHHHHHTTS----S-EEES-HHHHHTT--TTTTTGGG-SS--TTT--TTTS------

pLDDT: mean 70.37, std 15.42, range [34.44, 89.38]